Protein AF-A0A242LLC5-F1 (afdb_monomer_lite)

Sequence (88 aa):
MEILPIRDSLIEESRHPEAMYVAAPQPDIKSEARPFLEGGDVLVYGKTIFVGYSGLASNLNGINWLKSLLAYLDYTGFIKNNQLIGNL

Structure (mmCIF, N/CA/C/O backbone):
data_AF-A0A242LLC5-F1
#
_entry.id   AF-A0A242LLC5-F1
#
loop_
_atom_site.group_PDB
_atom_site.id
_atom_site.type_symbol
_atom_site.label_atom_id
_atom_site.label_alt_id
_atom_site.label_comp_id
_atom_site.label_asym_id
_atom_site.label_entity_id
_atom_site.label_seq_id
_atom_site.pdbx_PDB_ins_code
_atom_site.Cartn_x
_atom_site.Cartn_y
_atom_site.Cartn_z
_atom_site.occupancy
_atom_site.B_iso_or_equiv
_atom_site.auth_seq_id
_atom_site.auth_comp_id
_atom_site.auth_asym_id
_atom_site.auth_atom_id
_atom_site.pdbx_PDB_model_num
ATOM 1 N N . MET A 1 1 ? 2.468 -10.135 -12.423 1.00 66.75 1 MET A N 1
ATOM 2 C CA . MET A 1 1 ? 2.121 -11.576 -12.372 1.00 66.75 1 MET A CA 1
ATOM 3 C C . MET A 1 1 ? 1.952 -12.096 -10.945 1.00 66.75 1 MET A C 1
ATOM 5 O O . MET A 1 1 ? 1.345 -13.141 -10.782 1.00 66.75 1 MET A O 1
ATOM 9 N N . GLU A 1 2 ? 2.405 -11.373 -9.921 1.00 85.50 2 GLU A N 1
ATOM 10 C CA . GLU A 1 2 ? 2.359 -11.822 -8.521 1.00 85.50 2 GLU A CA 1
ATOM 11 C C . GLU A 1 2 ? 0.949 -12.054 -7.956 1.00 85.50 2 GLU A C 1
ATOM 13 O O . GLU A 1 2 ? 0.752 -12.971 -7.177 1.00 85.50 2 GLU A O 1
ATOM 18 N N . ILE A 1 3 ? -0.059 -11.301 -8.409 1.00 90.94 3 ILE A N 1
ATOM 19 C CA . ILE A 1 3 ? -1.446 -11.458 -7.932 1.00 90.94 3 ILE A CA 1
ATOM 20 C C . ILE A 1 3 ? -2.170 -12.678 -8.521 1.00 90.94 3 ILE A C 1
ATOM 22 O O . ILE A 1 3 ? -3.251 -13.032 -8.061 1.00 90.94 3 ILE A O 1
ATOM 26 N N . LEU A 1 4 ? -1.622 -13.303 -9.573 1.00 94.88 4 LEU A N 1
ATOM 27 C CA . LEU A 1 4 ? -2.303 -14.379 -10.306 1.00 94.88 4 LEU A CA 1
ATOM 28 C C . LEU A 1 4 ? -2.624 -15.605 -9.440 1.00 94.88 4 LEU A C 1
ATOM 30 O O . LEU A 1 4 ? -3.754 -16.079 -9.543 1.00 94.88 4 LEU A O 1
ATOM 34 N N . PRO A 1 5 ? -1.710 -16.101 -8.582 1.00 97.25 5 PRO A N 1
ATOM 35 C CA . PRO A 1 5 ? -1.974 -17.281 -7.761 1.00 97.25 5 PRO A CA 1
ATOM 36 C C . PRO A 1 5 ? -3.099 -17.096 -6.735 1.00 97.25 5 PRO A C 1
ATOM 38 O O . PRO A 1 5 ? -3.655 -18.088 -6.283 1.00 97.25 5 PRO A O 1
ATOM 41 N N . ILE A 1 6 ? -3.445 -15.853 -6.376 1.00 95.56 6 ILE A N 1
ATOM 42 C CA . ILE A 1 6 ? -4.477 -15.533 -5.371 1.00 95.56 6 ILE A CA 1
ATOM 43 C C . ILE A 1 6 ? -5.718 -14.860 -5.974 1.00 95.56 6 ILE A C 1
ATOM 45 O O . ILE A 1 6 ? -6.576 -14.365 -5.246 1.00 95.56 6 ILE A O 1
ATOM 49 N N . ARG A 1 7 ? -5.817 -14.797 -7.308 1.00 95.75 7 ARG A N 1
ATOM 50 C CA . ARG A 1 7 ? -6.849 -14.017 -8.005 1.00 95.75 7 ARG A CA 1
ATOM 51 C C . ARG A 1 7 ? -8.264 -14.415 -7.596 1.00 95.75 7 ARG A C 1
ATOM 53 O O . ARG A 1 7 ? -9.087 -13.533 -7.377 1.00 95.75 7 ARG A O 1
ATOM 60 N N . ASP A 1 8 ? -8.543 -15.710 -7.515 1.00 97.56 8 ASP A N 1
ATOM 61 C CA . ASP A 1 8 ? -9.893 -16.189 -7.214 1.00 97.56 8 ASP A CA 1
ATOM 62 C C . ASP A 1 8 ? -10.315 -15.786 -5.796 1.00 97.56 8 ASP A C 1
ATOM 64 O O . ASP A 1 8 ? -11.434 -15.315 -5.608 1.00 97.56 8 ASP A O 1
ATOM 68 N N . SER A 1 9 ? -9.389 -15.833 -4.832 1.00 97.12 9 SER A N 1
ATOM 69 C CA . SER A 1 9 ? -9.625 -15.334 -3.473 1.00 97.12 9 SER A CA 1
ATOM 70 C C . SER A 1 9 ? -9.857 -13.821 -3.443 1.00 97.12 9 SER A C 1
ATOM 72 O O . SER A 1 9 ? -10.739 -13.358 -2.732 1.00 97.12 9 SER A O 1
ATOM 74 N N . LEU A 1 10 ? -9.124 -13.037 -4.246 1.00 95.50 10 LEU A N 1
ATOM 75 C CA . LEU A 1 10 ? -9.363 -11.590 -4.359 1.00 95.50 10 LEU A CA 1
ATOM 76 C C . LEU A 1 10 ? -10.745 -11.284 -4.960 1.00 95.50 10 LEU A C 1
ATOM 78 O O . LEU A 1 10 ? -11.411 -10.345 -4.526 1.00 95.50 10 LEU A O 1
ATOM 82 N N . ILE A 1 11 ? -11.186 -12.072 -5.949 1.00 95.94 11 ILE A N 1
ATOM 83 C CA . ILE A 1 11 ? -12.524 -11.950 -6.544 1.00 95.94 11 ILE A CA 1
ATOM 84 C C . ILE A 1 11 ? -13.597 -12.276 -5.509 1.00 95.94 11 ILE A C 1
ATOM 86 O O . ILE A 1 11 ? -14.591 -11.556 -5.427 1.00 95.94 11 ILE A O 1
ATOM 90 N N . GLU A 1 12 ? -13.414 -13.348 -4.743 1.00 97.31 12 GLU A N 1
ATOM 91 C CA . GLU A 1 12 ? -14.335 -13.741 -3.680 1.00 97.31 12 GLU A CA 1
ATOM 92 C C . GLU A 1 12 ? -14.451 -12.648 -2.613 1.00 97.31 12 GLU A C 1
ATOM 94 O O . GLU A 1 12 ? -15.553 -12.151 -2.385 1.00 97.31 12 GLU A O 1
ATOM 99 N N . GLU A 1 13 ? -13.321 -12.189 -2.071 1.00 96.81 13 GLU A N 1
ATOM 100 C CA . GLU A 1 13 ? -13.273 -11.134 -1.054 1.00 96.81 13 GLU A CA 1
ATOM 101 C C . GLU A 1 13 ? -13.923 -9.834 -1.553 1.00 96.81 13 GLU A C 1
ATOM 103 O O . GLU A 1 13 ? -14.695 -9.198 -0.845 1.00 96.81 13 GLU A O 1
ATOM 108 N N . SER A 1 14 ? -13.708 -9.463 -2.821 1.00 96.19 14 SER A N 1
ATOM 109 C CA . SER A 1 14 ? -14.274 -8.231 -3.395 1.00 96.19 14 SER A CA 1
ATOM 110 C C . SER A 1 14 ? -15.807 -8.203 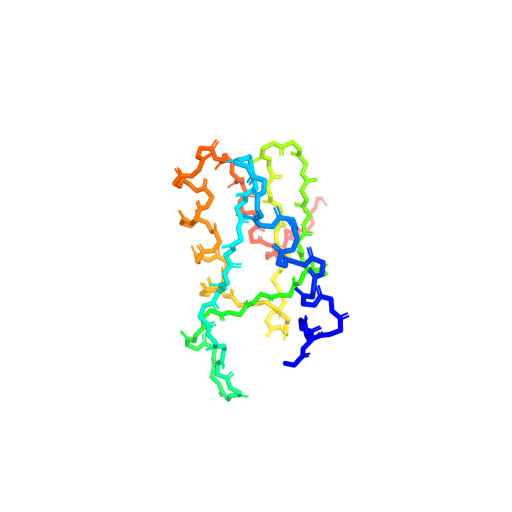-3.504 1.00 96.19 14 SER A C 1
ATOM 112 O O . SER A 1 14 ? -16.373 -7.159 -3.829 1.00 96.19 14 SER A O 1
ATOM 114 N N . ARG A 1 15 ? -16.498 -9.328 -3.265 1.00 96.06 15 ARG A N 1
ATOM 115 C CA . ARG A 1 15 ? -17.973 -9.387 -3.238 1.00 96.06 15 ARG A CA 1
ATOM 116 C C . ARG A 1 15 ? -18.559 -8.912 -1.911 1.00 96.06 15 ARG A C 1
ATOM 118 O O . ARG A 1 15 ? -19.765 -8.671 -1.844 1.00 96.06 15 ARG A O 1
ATOM 125 N N . HIS A 1 16 ? -17.733 -8.794 -0.879 1.00 97.12 16 HIS A N 1
ATOM 126 C CA . HIS A 1 16 ? -18.133 -8.289 0.422 1.00 97.12 16 HIS A CA 1
ATOM 127 C C . HIS A 1 16 ? -18.329 -6.764 0.371 1.00 97.12 16 HIS A C 1
ATOM 129 O O . HIS A 1 16 ? -17.452 -6.062 -0.134 1.00 97.12 16 HIS A O 1
ATOM 135 N N . PRO A 1 17 ? -19.455 -6.214 0.871 1.00 94.19 17 PRO A N 1
ATOM 136 C CA . PRO A 1 17 ? -19.732 -4.776 0.790 1.00 94.19 17 PRO A CA 1
ATOM 137 C C . PRO A 1 17 ? -18.749 -3.913 1.599 1.00 94.19 17 PRO A C 1
ATOM 139 O O . PRO A 1 17 ? -18.592 -2.729 1.308 1.00 94.19 17 PRO A O 1
ATOM 142 N N . GLU A 1 18 ? -18.099 -4.490 2.608 1.00 92.25 18 GLU A N 1
ATOM 143 C CA . GLU A 1 18 ? -17.050 -3.871 3.419 1.00 92.25 18 GLU A CA 1
ATOM 144 C C . GLU A 1 18 ? -15.652 -3.931 2.784 1.00 92.25 18 GLU A C 1
ATOM 146 O O . GLU A 1 18 ? -14.749 -3.217 3.227 1.00 92.25 18 GLU A O 1
ATOM 151 N N . ALA A 1 19 ? -15.455 -4.769 1.764 1.00 93.12 19 ALA A N 1
ATOM 152 C CA . ALA A 1 19 ? -14.160 -4.951 1.131 1.00 93.12 19 ALA A CA 1
ATOM 153 C C . ALA A 1 19 ? -13.919 -3.899 0.043 1.00 93.12 19 ALA A C 1
ATOM 155 O O . ALA A 1 19 ? -14.808 -3.523 -0.721 1.00 93.12 19 ALA A O 1
ATOM 156 N N . MET A 1 20 ? -12.668 -3.458 -0.073 1.00 91.31 20 MET A N 1
ATOM 157 C CA . MET A 1 20 ? -12.237 -2.580 -1.154 1.00 91.31 20 MET A CA 1
ATOM 158 C C . MET A 1 20 ? -11.024 -3.185 -1.856 1.00 91.31 20 MET A C 1
ATOM 160 O O . MET A 1 20 ? -9.945 -3.296 -1.275 1.00 91.31 20 MET A O 1
ATOM 164 N N . TYR A 1 21 ? -11.194 -3.546 -3.128 1.00 93.12 21 TYR A N 1
ATOM 165 C CA . TYR A 1 21 ? -10.106 -4.021 -3.976 1.00 93.12 21 TYR A CA 1
ATOM 166 C C . TYR A 1 21 ? -9.605 -2.894 -4.883 1.00 93.12 21 TYR A C 1
ATOM 168 O O . TYR A 1 21 ? -10.340 -2.382 -5.727 1.00 93.12 21 TYR A O 1
ATOM 176 N N . VAL A 1 22 ? -8.341 -2.508 -4.712 1.00 93.38 22 VAL A N 1
ATOM 177 C CA . VAL A 1 22 ? -7.681 -1.447 -5.484 1.00 93.38 22 VAL A CA 1
ATOM 178 C C . VAL A 1 22 ? -6.312 -1.909 -5.962 1.00 93.38 22 VAL A C 1
ATOM 180 O O . VAL A 1 22 ? -5.656 -2.724 -5.317 1.00 93.38 22 VAL A O 1
ATOM 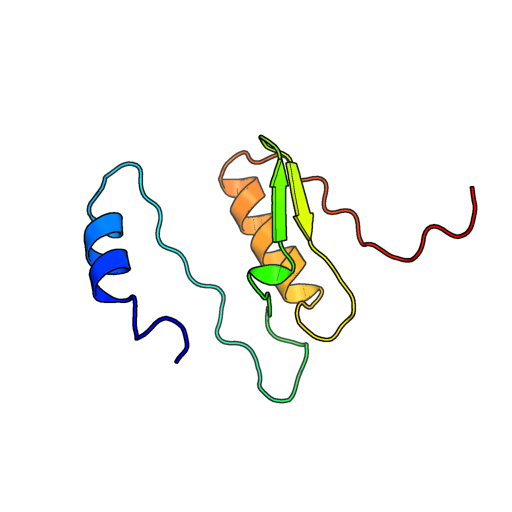183 N N . ALA A 1 23 ? -5.862 -1.356 -7.084 1.00 92.50 23 ALA A N 1
ATOM 184 C CA . ALA A 1 23 ? -4.533 -1.601 -7.624 1.00 92.50 23 ALA A CA 1
ATOM 185 C C . ALA A 1 23 ? -3.836 -0.271 -7.923 1.00 92.50 23 ALA A C 1
ATOM 187 O O . ALA A 1 23 ? -4.447 0.651 -8.471 1.00 92.50 23 ALA A O 1
ATOM 188 N N . ALA A 1 24 ? -2.551 -0.182 -7.583 1.00 91.00 24 ALA A N 1
ATOM 189 C CA . ALA A 1 24 ? -1.712 0.923 -8.025 1.00 91.00 24 ALA A CA 1
ATOM 190 C C . ALA A 1 24 ? -1.533 0.882 -9.556 1.00 91.00 24 ALA A C 1
ATOM 192 O O . ALA A 1 24 ? -1.621 -0.194 -10.160 1.00 91.00 24 ALA A O 1
ATOM 193 N N . PRO A 1 25 ? -1.259 2.028 -10.208 1.00 90.12 25 PRO A N 1
ATOM 194 C CA . PRO A 1 25 ? -0.856 2.040 -11.609 1.00 90.12 25 PRO A CA 1
ATOM 195 C C . PRO A 1 25 ? 0.328 1.098 -11.854 1.00 90.12 25 PRO A C 1
ATOM 197 O O . PRO A 1 25 ? 1.240 1.019 -11.037 1.00 90.12 25 PRO A O 1
ATOM 200 N N . GLN A 1 26 ? 0.333 0.412 -12.998 1.00 88.94 26 GLN A N 1
ATOM 201 C CA . GLN A 1 26 ? 1.420 -0.497 -13.366 1.00 88.94 26 GLN A CA 1
ATOM 202 C C . GLN A 1 26 ? 2.773 0.250 -13.354 1.00 88.94 26 GLN A C 1
ATOM 204 O O . GLN A 1 26 ? 2.904 1.230 -14.102 1.00 88.94 26 GLN A O 1
ATOM 209 N N . PRO 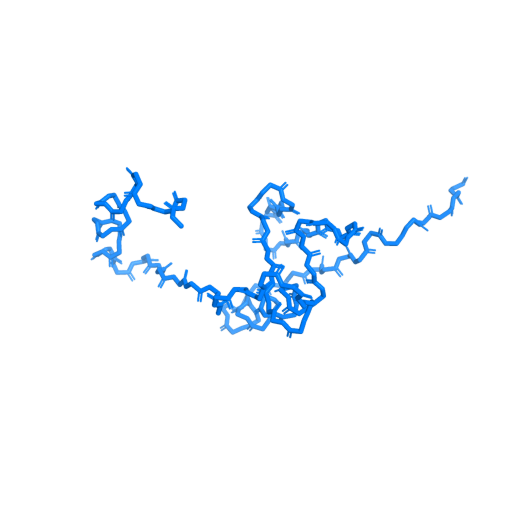A 1 27 ? 3.774 -0.208 -12.573 1.00 85.50 27 PRO A N 1
ATOM 210 C CA . PRO A 1 27 ? 5.081 0.439 -12.493 1.00 85.50 27 PRO A CA 1
ATOM 211 C C . PRO A 1 27 ? 5.843 0.357 -13.819 1.00 85.50 27 PRO A C 1
ATOM 213 O O . PRO A 1 27 ? 5.619 -0.547 -14.633 1.00 85.50 27 PRO A O 1
ATOM 216 N N . ASP A 1 28 ? 6.774 1.290 -14.017 1.00 82.00 28 ASP A N 1
ATOM 217 C CA . ASP A 1 28 ? 7.723 1.244 -15.126 1.00 82.00 28 ASP A CA 1
ATOM 218 C C . ASP A 1 28 ? 8.903 0.336 -14.767 1.00 82.00 28 ASP A C 1
ATOM 220 O O . ASP A 1 28 ? 9.476 0.430 -13.690 1.00 82.00 28 ASP A O 1
ATOM 224 N N . ILE A 1 29 ? 9.338 -0.500 -15.710 1.00 73.31 29 ILE A N 1
ATOM 225 C CA . ILE A 1 29 ? 10.464 -1.431 -15.503 1.00 73.31 29 ILE A CA 1
ATOM 226 C C . ILE A 1 29 ? 11.815 -0.686 -15.404 1.00 73.31 29 ILE A C 1
ATOM 228 O O . ILE A 1 29 ? 12.800 -1.235 -14.924 1.00 73.31 29 ILE A O 1
ATOM 232 N N . LYS A 1 30 ? 11.888 0.558 -15.899 1.00 72.88 30 LYS A N 1
ATOM 233 C CA . LYS A 1 30 ? 13.146 1.309 -16.089 1.00 72.88 30 LYS A CA 1
ATOM 234 C C . LYS A 1 30 ? 13.145 2.711 -15.478 1.00 72.88 30 LYS A C 1
ATOM 236 O O . LYS A 1 30 ? 14.123 3.433 -15.643 1.00 72.88 30 LYS A O 1
ATOM 241 N N . SER A 1 31 ? 12.040 3.133 -14.871 1.00 74.25 31 SER A N 1
ATOM 242 C CA . SER A 1 31 ? 11.844 4.511 -14.426 1.00 74.25 31 SER A CA 1
ATOM 243 C C . SER A 1 31 ? 11.164 4.525 -13.061 1.00 74.25 31 SER A C 1
ATOM 245 O O . SER A 1 31 ? 10.242 3.755 -12.813 1.00 74.25 31 SER A O 1
ATOM 247 N N . GLU A 1 32 ? 11.580 5.442 -12.193 1.00 74.25 32 GLU A N 1
ATOM 248 C CA . GLU A 1 32 ? 10.884 5.717 -10.931 1.00 74.25 32 GLU A CA 1
ATOM 249 C C . GLU A 1 32 ? 9.705 6.691 -11.111 1.00 74.25 32 GLU A C 1
ATOM 251 O O . GLU A 1 32 ? 9.103 7.143 -10.136 1.00 74.25 32 GLU A O 1
ATOM 256 N N . ALA A 1 33 ? 9.355 7.050 -12.353 1.00 83.31 33 ALA A N 1
ATOM 257 C CA . ALA A 1 33 ? 8.313 8.037 -12.619 1.00 83.31 33 ALA A CA 1
ATOM 258 C C . ALA A 1 33 ? 6.912 7.521 -12.268 1.00 83.31 33 ALA A C 1
ATOM 260 O O . ALA A 1 33 ? 6.029 8.314 -11.940 1.00 83.31 33 ALA A O 1
ATOM 261 N N . ARG A 1 34 ? 6.691 6.201 -12.323 1.00 89.62 34 ARG A N 1
ATOM 262 C CA . ARG A 1 34 ? 5.408 5.595 -11.953 1.00 89.62 34 ARG A CA 1
ATOM 263 C C . ARG A 1 34 ? 5.388 5.118 -10.505 1.00 89.62 34 ARG A C 1
ATOM 265 O O . ARG A 1 34 ? 6.426 4.689 -10.004 1.00 89.62 34 ARG A O 1
ATOM 272 N N . PRO A 1 35 ? 4.215 5.155 -9.845 1.00 92.44 35 PRO A N 1
ATOM 273 C CA . PRO A 1 35 ? 4.050 4.599 -8.511 1.00 92.44 35 PRO A CA 1
ATOM 274 C C . PRO A 1 35 ? 4.548 3.157 -8.426 1.00 92.44 35 PRO A C 1
ATOM 276 O O . PRO A 1 35 ? 4.137 2.310 -9.218 1.00 92.44 35 PRO A O 1
ATOM 279 N N . PHE A 1 36 ? 5.419 2.890 -7.458 1.00 91.56 36 PHE A N 1
ATOM 280 C CA . PHE A 1 36 ? 5.866 1.543 -7.133 1.00 91.56 36 PHE A CA 1
ATOM 281 C C . PHE A 1 36 ? 5.910 1.365 -5.616 1.00 91.56 36 PHE A C 1
ATOM 283 O O . PHE A 1 36 ? 6.445 2.219 -4.905 1.00 91.56 36 PHE A O 1
ATOM 290 N N . LEU A 1 37 ? 5.296 0.282 -5.145 1.00 91.44 37 LEU A N 1
ATOM 291 C CA . LEU A 1 37 ? 5.201 -0.108 -3.742 1.00 91.44 37 LEU A CA 1
ATOM 292 C C . LEU A 1 37 ? 5.300 -1.624 -3.647 1.00 91.44 37 LEU A C 1
ATOM 294 O O . LEU A 1 37 ? 4.600 -2.329 -4.379 1.00 91.44 37 LEU A O 1
ATOM 298 N N . GLU A 1 38 ? 6.084 -2.097 -2.689 1.00 91.12 38 GLU A N 1
ATOM 299 C CA . GLU A 1 38 ? 6.138 -3.501 -2.305 1.00 91.12 38 GLU A CA 1
ATOM 300 C C . GLU A 1 38 ? 5.426 -3.706 -0.963 1.00 91.12 38 GLU A C 1
ATOM 302 O O . GLU A 1 38 ? 5.585 -2.919 -0.030 1.00 91.12 38 GLU A O 1
ATOM 307 N N . GLY A 1 39 ? 4.639 -4.781 -0.844 1.00 89.25 39 GLY A N 1
ATOM 308 C CA . GLY A 1 39 ? 3.893 -5.073 0.385 1.00 89.25 39 GLY A CA 1
ATOM 309 C C . GLY A 1 39 ? 4.792 -5.255 1.613 1.00 89.25 39 GLY A C 1
ATOM 310 O O . GLY A 1 39 ? 4.404 -4.863 2.710 1.00 89.25 39 GLY A O 1
ATOM 311 N N . GLY A 1 40 ? 6.007 -5.783 1.427 1.00 91.19 40 GLY A N 1
ATOM 312 C CA . GLY A 1 40 ? 6.993 -5.975 2.496 1.00 91.19 40 GLY A CA 1
ATOM 313 C C . GLY A 1 40 ? 7.537 -4.680 3.112 1.00 91.19 40 GLY A C 1
ATOM 314 O O . GLY A 1 40 ? 8.028 -4.715 4.238 1.00 91.19 40 GLY A O 1
ATOM 315 N N . ASP A 1 41 ? 7.406 -3.538 2.427 1.00 92.62 41 ASP A N 1
ATOM 316 C CA . ASP A 1 41 ? 7.838 -2.228 2.932 1.00 92.62 41 ASP A CA 1
ATOM 317 C C . ASP A 1 41 ? 6.761 -1.523 3.775 1.00 92.62 41 ASP A C 1
ATOM 319 O O . ASP A 1 41 ? 7.026 -0.456 4.336 1.00 92.62 41 ASP A O 1
ATOM 323 N N . VAL A 1 42 ? 5.542 -2.066 3.865 1.00 92.25 42 VAL A N 1
ATOM 324 C CA . VAL A 1 42 ? 4.398 -1.387 4.491 1.00 92.25 42 VAL A CA 1
ATOM 325 C C . VAL A 1 42 ? 4.028 -2.038 5.824 1.00 92.25 42 VAL A C 1
ATOM 327 O O . VAL A 1 42 ? 3.736 -3.228 5.894 1.00 92.25 42 VAL A O 1
ATOM 330 N N . LEU A 1 43 ? 3.960 -1.232 6.888 1.00 93.25 43 LEU A N 1
ATOM 331 C CA . LEU A 1 43 ? 3.488 -1.648 8.211 1.00 93.25 43 LEU A CA 1
ATOM 332 C C . LEU A 1 43 ? 2.258 -0.834 8.634 1.00 93.25 43 LEU A C 1
ATOM 334 O O . LEU A 1 43 ? 2.253 0.396 8.562 1.00 93.25 43 LEU A O 1
ATOM 338 N N . VAL A 1 44 ? 1.235 -1.525 9.139 1.00 91.19 44 VAL A N 1
ATOM 339 C CA . VAL A 1 44 ? -0.023 -0.936 9.623 1.00 91.19 44 VAL A CA 1
ATOM 340 C C . VAL A 1 44 ? -0.079 -1.006 11.154 1.00 91.19 44 VAL A C 1
ATOM 342 O O . VAL A 1 44 ? 0.025 -2.087 11.728 1.00 91.19 44 VAL A O 1
ATOM 345 N N . TYR A 1 45 ? -0.281 0.133 11.824 1.00 87.25 45 TYR A N 1
ATOM 346 C CA . TYR A 1 45 ? -0.492 0.232 13.274 1.00 87.25 45 TYR A CA 1
ATOM 347 C C . TYR A 1 45 ? -1.695 1.135 13.586 1.00 87.25 45 TYR A C 1
ATOM 349 O O . TYR A 1 45 ? -1.589 2.363 13.650 1.00 87.25 45 TYR A O 1
ATOM 357 N N . GLY A 1 46 ? -2.871 0.528 13.764 1.00 87.06 46 GLY A N 1
ATOM 358 C CA . GLY A 1 46 ? -4.128 1.270 13.892 1.00 87.06 46 GLY A CA 1
ATOM 359 C C . GLY A 1 46 ? -4.420 2.080 12.623 1.00 87.06 46 GLY A C 1
ATOM 360 O O . GLY A 1 46 ? -4.449 1.522 11.531 1.00 87.06 46 GLY A O 1
ATOM 361 N N . LYS A 1 47 ? -4.603 3.401 12.759 1.00 85.38 47 LYS A N 1
ATOM 362 C CA . LYS A 1 47 ? -4.737 4.333 11.619 1.00 85.38 47 LYS A CA 1
ATOM 363 C C . LYS A 1 47 ? -3.392 4.834 11.063 1.00 85.38 47 LYS A C 1
ATOM 365 O O . LYS A 1 47 ? -3.378 5.560 10.0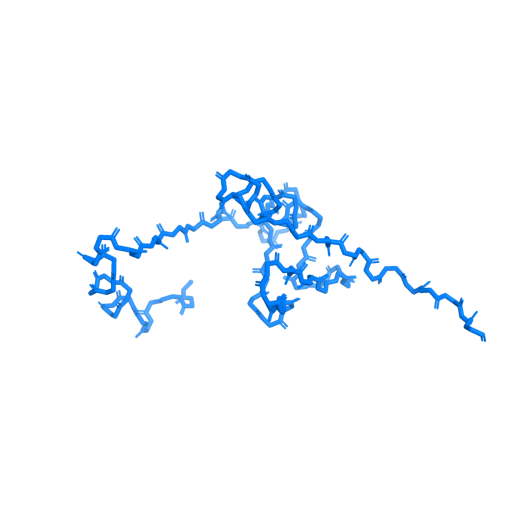71 1.00 85.38 47 LYS A O 1
ATOM 370 N N . THR A 1 48 ? -2.272 4.451 11.677 1.00 85.12 48 THR A N 1
ATOM 371 C CA . THR A 1 48 ? -0.932 4.874 11.258 1.00 85.12 48 THR A CA 1
ATOM 372 C C . THR A 1 48 ? -0.337 3.868 10.281 1.00 85.12 48 THR A C 1
ATOM 374 O O . THR A 1 48 ? -0.255 2.681 10.588 1.00 85.12 48 THR A O 1
ATOM 377 N N . ILE A 1 49 ? 0.123 4.351 9.125 1.00 90.44 49 ILE A N 1
ATOM 378 C CA . ILE A 1 49 ? 0.813 3.548 8.110 1.00 90.44 49 ILE A CA 1
ATOM 379 C C . ILE A 1 49 ? 2.269 4.000 8.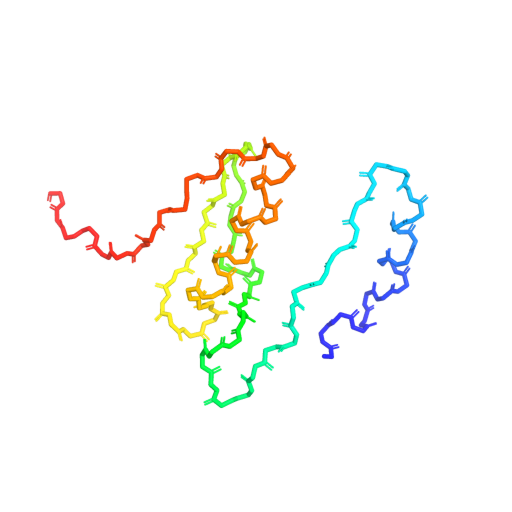013 1.00 90.44 49 ILE A C 1
ATOM 381 O O . ILE A 1 49 ? 2.530 5.185 7.799 1.00 90.44 49 ILE A O 1
ATOM 385 N N . PHE A 1 50 ? 3.202 3.059 8.139 1.00 90.12 50 PHE A N 1
ATOM 386 C CA . PHE A 1 50 ? 4.631 3.271 7.919 1.00 90.12 50 PHE A CA 1
ATOM 387 C C . PHE A 1 50 ? 5.034 2.637 6.592 1.00 90.12 50 PHE A C 1
ATOM 389 O O . PHE A 1 50 ? 4.612 1.521 6.296 1.00 90.12 50 PHE A O 1
ATOM 396 N N . VAL A 1 51 ? 5.855 3.340 5.810 1.00 92.19 51 VAL A N 1
ATOM 397 C CA . VAL A 1 51 ? 6.372 2.835 4.534 1.00 92.19 51 VAL A CA 1
ATOM 398 C C . VAL A 1 51 ? 7.888 2.983 4.515 1.00 92.19 51 VAL A C 1
ATOM 400 O O . VAL A 1 51 ? 8.411 4.088 4.691 1.00 92.19 51 VAL A O 1
ATOM 403 N N . GLY A 1 52 ? 8.591 1.869 4.331 1.00 89.88 52 GLY A N 1
ATOM 404 C CA . GLY A 1 52 ? 10.025 1.843 4.082 1.00 89.88 52 GLY A CA 1
ATOM 405 C C . GLY A 1 52 ? 10.360 2.541 2.765 1.00 89.88 52 GLY A C 1
ATOM 406 O O . GLY A 1 52 ? 9.661 2.390 1.769 1.00 89.88 52 GLY A O 1
ATOM 407 N N . TYR A 1 53 ? 11.435 3.330 2.756 1.00 86.44 53 TYR A N 1
ATOM 408 C CA . TYR A 1 53 ? 11.912 3.992 1.545 1.00 86.44 53 TYR A CA 1
ATOM 409 C C . TYR A 1 53 ? 13.434 3.898 1.448 1.00 86.44 53 TYR A C 1
ATOM 411 O O . TYR A 1 53 ? 14.158 4.693 2.045 1.00 86.44 53 TYR A O 1
ATOM 419 N N . SER A 1 54 ? 13.903 2.894 0.704 1.00 81.44 54 SER A N 1
ATOM 420 C CA . SER A 1 54 ? 15.321 2.665 0.385 1.00 81.44 54 SER A CA 1
ATOM 421 C C . SER A 1 54 ? 15.677 2.997 -1.070 1.00 81.44 54 SER A C 1
ATOM 423 O O . SER A 1 54 ? 16.857 3.080 -1.397 1.00 81.44 54 SER A O 1
ATOM 425 N N . GLY A 1 55 ? 14.668 3.170 -1.936 1.00 73.75 55 GLY A N 1
ATOM 426 C CA . GLY A 1 55 ? 14.819 3.340 -3.386 1.00 73.75 55 GLY A CA 1
ATOM 427 C C . GLY A 1 55 ? 14.830 2.035 -4.197 1.00 73.75 55 GLY A C 1
ATOM 428 O O . GLY A 1 55 ? 14.918 2.095 -5.415 1.00 73.75 55 GLY A O 1
ATOM 429 N N . LEU A 1 56 ? 14.736 0.858 -3.561 1.00 78.19 56 LEU A N 1
ATOM 430 C CA . LEU A 1 56 ? 14.785 -0.435 -4.270 1.00 78.19 56 LEU A CA 1
ATOM 431 C C . LEU A 1 56 ? 13.404 -1.061 -4.523 1.00 78.19 56 LEU A C 1
ATOM 433 O O . LEU A 1 56 ? 13.150 -1.552 -5.619 1.00 78.19 56 LEU A O 1
ATOM 437 N N . ALA A 1 57 ? 12.532 -1.049 -3.515 1.00 86.12 57 ALA A N 1
ATOM 438 C CA . ALA A 1 57 ? 11.269 -1.801 -3.494 1.00 86.12 57 ALA A CA 1
ATOM 439 C C . ALA A 1 57 ? 10.018 -0.902 -3.448 1.00 86.12 57 ALA A C 1
ATOM 441 O O . ALA A 1 57 ? 8.930 -1.279 -3.874 1.00 86.12 57 ALA A O 1
ATOM 442 N N . SER A 1 58 ? 10.194 0.343 -3.011 1.00 90.44 58 SER A N 1
ATOM 443 C CA . SER A 1 58 ? 9.157 1.367 -2.982 1.00 90.44 58 SER A CA 1
ATOM 444 C C . SER A 1 58 ? 9.756 2.703 -3.400 1.00 90.44 58 SER A C 1
ATOM 446 O O . SER A 1 58 ? 10.887 3.026 -3.023 1.00 90.44 58 SER A O 1
ATOM 448 N N . ASN A 1 59 ? 9.002 3.496 -4.164 1.00 90.00 59 ASN A N 1
ATOM 449 C CA . ASN A 1 59 ? 9.420 4.831 -4.587 1.00 90.00 59 ASN A CA 1
ATOM 450 C C . ASN A 1 59 ? 8.500 5.936 -4.051 1.00 90.00 59 ASN A C 1
ATOM 452 O O . ASN A 1 59 ? 7.384 5.687 -3.587 1.00 90.00 59 ASN A O 1
ATOM 456 N N . LEU A 1 60 ? 8.960 7.188 -4.128 1.00 90.69 60 LEU A N 1
ATOM 457 C CA . LEU A 1 60 ? 8.210 8.328 -3.596 1.00 90.69 60 LEU A CA 1
ATOM 458 C C . LEU A 1 60 ? 6.841 8.509 -4.278 1.00 90.69 60 LEU A C 1
ATOM 460 O O . LEU A 1 60 ? 5.876 8.907 -3.629 1.00 90.69 60 LEU A O 1
ATOM 464 N N . ASN A 1 61 ? 6.725 8.177 -5.566 1.00 91.62 61 ASN A N 1
ATOM 465 C CA . ASN A 1 61 ? 5.452 8.233 -6.289 1.00 91.62 61 ASN A CA 1
ATOM 466 C C . ASN A 1 61 ? 4.456 7.176 -5.789 1.00 91.62 61 ASN A C 1
ATOM 468 O O . ASN A 1 61 ? 3.263 7.459 -5.688 1.00 91.62 61 ASN A O 1
ATOM 472 N N . GLY A 1 62 ? 4.941 5.990 -5.421 1.00 92.19 62 GLY A N 1
ATOM 473 C CA . GLY A 1 62 ? 4.172 4.937 -4.767 1.00 92.19 62 GLY A CA 1
ATOM 474 C C . GLY A 1 62 ? 3.653 5.387 -3.413 1.00 92.19 62 GLY A C 1
ATOM 475 O O . GLY A 1 62 ? 2.451 5.351 -3.153 1.00 92.19 62 GLY A O 1
ATOM 476 N N . ILE A 1 63 ? 4.556 5.912 -2.591 1.00 92.44 63 ILE A N 1
ATOM 477 C CA . ILE A 1 63 ? 4.240 6.449 -1.266 1.00 92.44 63 ILE A CA 1
ATOM 478 C C . ILE A 1 63 ? 3.179 7.554 -1.363 1.00 92.44 63 ILE A C 1
ATOM 480 O O . ILE A 1 63 ? 2.204 7.543 -0.611 1.00 92.44 63 ILE A O 1
ATOM 484 N N . ASN A 1 64 ? 3.321 8.478 -2.315 1.00 92.00 64 ASN A N 1
ATOM 485 C CA . ASN A 1 64 ? 2.347 9.546 -2.537 1.00 92.00 64 ASN A CA 1
ATOM 486 C C . ASN A 1 64 ? 0.993 9.014 -3.022 1.00 92.00 64 ASN A C 1
ATOM 488 O O . ASN A 1 64 ? -0.040 9.486 -2.553 1.00 92.00 64 ASN A O 1
ATOM 492 N N . TRP A 1 65 ? 0.983 8.016 -3.909 1.00 93.38 65 TRP A N 1
ATOM 493 C CA . TRP A 1 65 ? -0.251 7.365 -4.349 1.00 93.38 65 TRP A CA 1
ATOM 494 C C . TRP A 1 65 ? -1.001 6.727 -3.171 1.00 93.38 65 TRP A C 1
ATOM 496 O O . TRP A 1 65 ? -2.192 6.991 -2.987 1.00 93.38 65 TRP A O 1
ATOM 506 N N . LEU A 1 66 ? -0.298 5.970 -2.321 1.00 93.50 66 LEU A N 1
ATOM 507 C CA . LEU A 1 66 ? -0.890 5.361 -1.128 1.00 93.50 66 LEU A CA 1
ATOM 508 C C . LEU A 1 66 ? -1.370 6.430 -0.141 1.00 93.50 66 LEU A C 1
ATOM 510 O O . LEU A 1 66 ? -2.473 6.317 0.389 1.00 93.50 66 LEU A O 1
ATOM 514 N N . LYS A 1 67 ? -0.597 7.506 0.054 1.00 92.12 67 LYS A N 1
ATOM 515 C CA . LYS A 1 67 ? -1.001 8.645 0.891 1.00 92.12 67 LYS A CA 1
ATOM 516 C C . LYS A 1 67 ? -2.332 9.240 0.437 1.00 92.12 67 LYS A C 1
ATOM 518 O O . LYS A 1 67 ? -3.203 9.481 1.268 1.00 92.12 67 LYS A O 1
ATOM 523 N N . SER A 1 68 ? -2.482 9.487 -0.865 1.00 91.81 68 SER A N 1
ATOM 524 C CA . SER A 1 68 ? -3.702 10.057 -1.441 1.00 91.81 68 SER A CA 1
ATOM 525 C C . SER A 1 68 ? -4.900 9.122 -1.291 1.00 91.81 68 SER A C 1
ATOM 527 O O . SER A 1 68 ? -5.975 9.584 -0.910 1.00 91.81 68 SER A O 1
ATOM 529 N N . LEU A 1 69 ? -4.712 7.821 -1.534 1.00 92.31 69 LEU A N 1
ATOM 530 C CA . LEU A 1 69 ? -5.755 6.813 -1.336 1.00 92.31 69 LEU A CA 1
ATOM 531 C C . LEU A 1 69 ? -6.222 6.766 0.126 1.00 92.31 69 LEU A C 1
ATOM 533 O O . LEU A 1 69 ? -7.415 6.814 0.402 1.00 92.31 69 LEU A O 1
ATOM 537 N N . LEU A 1 70 ? -5.285 6.707 1.070 1.00 90.69 70 LEU A N 1
ATOM 538 C CA . LEU A 1 70 ? -5.586 6.611 2.498 1.00 90.69 70 LEU A CA 1
ATOM 539 C C . LEU A 1 70 ? -6.245 7.879 3.048 1.00 90.69 70 LEU A C 1
ATOM 541 O O . LEU A 1 70 ? -7.169 7.785 3.852 1.00 90.69 70 LEU A O 1
ATOM 545 N N . ALA A 1 71 ? -5.823 9.057 2.582 1.00 87.44 71 ALA A N 1
ATOM 546 C CA . ALA A 1 71 ? -6.456 10.318 2.955 1.00 87.44 71 ALA A CA 1
ATOM 547 C C . ALA A 1 71 ? -7.931 10.370 2.521 1.00 87.44 71 ALA A C 1
ATOM 549 O O . ALA A 1 71 ? -8.770 10.860 3.272 1.00 87.44 71 ALA A O 1
ATOM 550 N N . TYR A 1 72 ? -8.257 9.826 1.343 1.00 88.12 72 TYR A N 1
ATOM 551 C CA . TYR A 1 72 ? -9.644 9.696 0.885 1.00 88.12 72 TYR A CA 1
ATOM 552 C C . TYR A 1 72 ? -10.482 8.772 1.789 1.00 88.12 72 TYR A C 1
ATOM 554 O O . TYR A 1 72 ? -11.678 8.995 1.953 1.00 88.12 72 TYR A O 1
ATOM 562 N N . LEU A 1 73 ? -9.852 7.777 2.418 1.00 86.62 73 LEU A N 1
ATOM 563 C CA . LEU A 1 73 ? -10.491 6.797 3.304 1.00 86.62 73 LEU A CA 1
ATOM 564 C C . LEU A 1 73 ? -10.449 7.182 4.796 1.00 86.62 73 LEU A C 1
ATOM 566 O O . LEU A 1 73 ? -10.721 6.338 5.646 1.00 86.62 73 LEU A O 1
ATOM 570 N N . ASP A 1 74 ? -10.081 8.422 5.133 1.00 81.50 74 ASP A N 1
ATOM 571 C CA . ASP A 1 74 ? -9.945 8.906 6.520 1.00 81.50 74 ASP A CA 1
A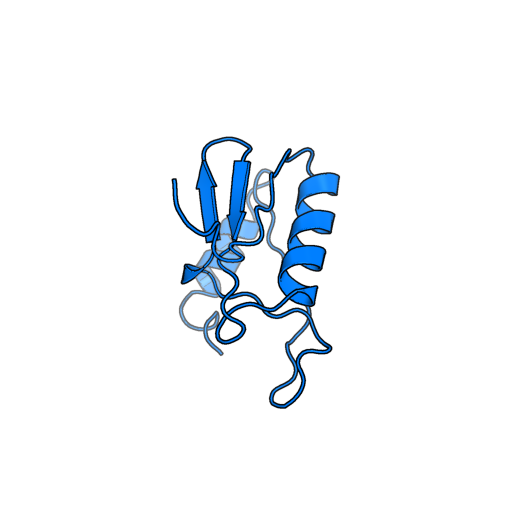TOM 572 C C . ASP A 1 74 ? -8.906 8.132 7.373 1.00 81.50 74 ASP A C 1
ATOM 574 O O . ASP A 1 74 ? -9.010 7.988 8.602 1.00 81.50 74 ASP A O 1
ATOM 578 N N . TYR A 1 75 ? -7.854 7.629 6.720 1.00 73.12 75 TYR A N 1
ATOM 579 C CA . TYR A 1 75 ? -6.660 7.118 7.393 1.00 73.12 75 TYR A CA 1
ATOM 580 C C . TYR A 1 75 ? -5.657 8.254 7.623 1.00 73.12 75 TYR A C 1
ATOM 582 O O . TYR A 1 75 ? -5.143 8.872 6.689 1.00 73.12 75 TYR A O 1
ATOM 590 N N . THR A 1 76 ? -5.315 8.502 8.886 1.00 58.94 76 THR A N 1
ATOM 591 C CA . THR A 1 76 ? -4.287 9.463 9.306 1.00 58.94 76 THR A CA 1
ATOM 592 C C . THR A 1 76 ? -2.908 8.796 9.368 1.00 58.94 76 THR A C 1
ATOM 594 O O . THR A 1 76 ? -2.344 8.559 10.433 1.00 58.94 76 THR A O 1
ATOM 597 N N . GLY A 1 77 ? -2.336 8.477 8.205 1.00 54.84 77 GLY A N 1
ATOM 598 C CA . GLY A 1 77 ? -0.995 7.891 8.112 1.00 54.84 77 GLY A CA 1
ATOM 599 C C . GLY A 1 77 ? 0.126 8.933 8.240 1.00 54.84 77 GLY A C 1
ATOM 600 O O . GLY A 1 77 ? 0.329 9.744 7.334 1.00 54.84 77 GLY A O 1
ATOM 601 N N . PHE A 1 78 ? 0.909 8.889 9.324 1.00 52.66 78 PHE A N 1
ATOM 602 C CA . PHE A 1 78 ? 2.234 9.520 9.361 1.00 52.66 78 PHE A CA 1
ATOM 603 C C . PHE A 1 78 ? 3.202 8.725 8.477 1.00 52.66 78 PHE A C 1
ATOM 605 O O . PHE A 1 78 ? 3.857 7.793 8.937 1.00 52.66 78 PHE A O 1
ATOM 612 N N . ILE A 1 79 ? 3.338 9.126 7.213 1.00 54.56 79 ILE A N 1
ATOM 613 C CA . ILE A 1 79 ? 4.415 8.634 6.348 1.00 54.56 79 ILE A CA 1
ATOM 614 C C . ILE A 1 79 ? 5.722 9.269 6.823 1.00 54.56 79 ILE A C 1
ATOM 616 O O . ILE A 1 79 ? 6.079 10.379 6.422 1.00 54.56 79 ILE A O 1
ATOM 620 N N . LYS A 1 80 ? 6.428 8.585 7.724 1.00 49.12 80 LYS A N 1
ATOM 621 C CA . LYS A 1 80 ? 7.813 8.929 8.035 1.00 49.12 80 LYS A CA 1
ATOM 622 C C . LYS A 1 80 ? 8.682 8.393 6.903 1.00 49.12 80 LYS A C 1
ATOM 624 O O . LYS A 1 80 ? 8.900 7.190 6.811 1.00 49.12 80 LYS A O 1
ATOM 629 N N . ASN A 1 81 ? 9.194 9.293 6.065 1.00 47.84 81 ASN A N 1
ATOM 630 C CA . ASN A 1 81 ? 10.353 8.992 5.235 1.00 47.84 81 ASN A CA 1
ATOM 631 C C . ASN A 1 81 ? 11.460 8.554 6.190 1.00 47.84 81 ASN A C 1
ATOM 633 O O . ASN A 1 81 ? 11.935 9.366 6.986 1.00 47.84 81 ASN A O 1
ATOM 637 N N . ASN A 1 82 ? 11.858 7.289 6.139 1.00 43.00 82 ASN A N 1
ATOM 638 C CA . ASN A 1 82 ? 13.013 6.816 6.886 1.00 43.00 82 ASN A CA 1
ATOM 639 C C . ASN A 1 82 ? 14.293 7.296 6.173 1.00 43.00 82 ASN A C 1
ATOM 641 O O . ASN A 1 82 ? 15.124 6.504 5.746 1.00 43.00 82 ASN A O 1
ATOM 645 N N . GLN A 1 83 ? 14.448 8.616 6.008 1.00 38.41 83 GLN A N 1
ATOM 646 C CA . GLN A 1 83 ? 15.786 9.180 5.937 1.00 38.41 83 GLN A CA 1
ATOM 647 C C . GLN A 1 83 ? 16.371 8.995 7.327 1.00 38.41 83 GLN A C 1
ATOM 649 O O . GLN A 1 83 ? 15.785 9.471 8.298 1.00 38.41 83 GLN A O 1
ATOM 654 N N . LEU A 1 84 ? 17.470 8.244 7.392 1.00 34.00 84 LEU A N 1
ATOM 655 C CA . LEU A 1 84 ? 18.337 8.074 8.553 1.00 34.00 84 LEU A CA 1
ATOM 656 C C . LEU A 1 84 ? 18.258 9.305 9.467 1.00 34.00 84 LEU A C 1
ATOM 658 O O . LEU A 1 84 ? 18.877 10.333 9.190 1.00 34.00 84 LEU A O 1
ATOM 662 N N . ILE A 1 85 ? 17.490 9.208 10.554 1.00 35.56 85 ILE A N 1
ATOM 663 C CA . ILE A 1 85 ? 17.676 10.103 11.690 1.00 35.56 85 ILE A CA 1
ATOM 664 C C . ILE A 1 85 ? 19.011 9.689 12.292 1.00 35.56 85 ILE A C 1
ATOM 666 O O . ILE A 1 85 ? 19.107 8.711 13.029 1.00 35.56 85 ILE A O 1
ATOM 670 N N . GLY A 1 86 ? 20.060 10.384 11.853 1.00 30.88 86 GLY A N 1
ATOM 671 C CA . GLY A 1 86 ? 21.366 10.324 12.476 1.00 30.88 86 GLY A CA 1
ATOM 672 C C . GLY A 1 86 ? 21.215 10.566 13.973 1.00 30.88 86 GLY A C 1
ATOM 673 O O . GLY A 1 86 ? 20.563 11.524 14.374 1.00 30.88 86 GLY A O 1
ATOM 674 N N . ASN A 1 87 ? 21.803 9.644 14.732 1.00 31.59 87 ASN A N 1
ATOM 675 C CA . ASN A 1 87 ? 22.203 9.701 16.134 1.00 31.59 87 ASN A CA 1
ATOM 676 C C . ASN A 1 87 ? 21.249 10.412 17.110 1.00 31.59 87 ASN A C 1
ATOM 678 O O . ASN A 1 87 ? 21.208 11.640 17.193 1.00 31.59 87 ASN A O 1
ATOM 682 N N . LEU A 1 88 ? 20.572 9.589 17.919 1.00 37.97 88 LEU A N 1
ATOM 683 C CA . LEU A 1 88 ? 20.273 9.934 19.312 1.00 37.97 88 LEU A CA 1
ATOM 684 C C . LEU A 1 88 ? 21.574 10.171 20.092 1.00 37.97 88 LEU A C 1
ATOM 686 O O . LEU A 1 88 ? 22.570 9.473 19.783 1.00 37.97 88 LEU A O 1
#

Foldseek 3Di:
DVCVVCVVVLVVQVVDPPDDDDDAPDDDPPDLPGFFADPVQWDDDPLEIEGEDPPPRGHPNNVVVVVVVSVVVVRPYPHPHPPPPPDD

pLDDT: mean 82.5, std 17.63, range [30.88, 97.56]

Radius of gyration: 14.76 Å; chains: 1; bounding box: 42×28×35 Å

Secondary structure (DSSP, 8-state):
-TTGGGHHHHHHHTTSTT-----PPPPPSS-TTS----GGGEEEETTEEEE--SSSS--HHHHHHHHHHHHHTT--------------